Protein AF-A0A620CX81-F1 (afdb_monomer_lite)

Structure (mmCIF, N/CA/C/O backbone):
data_AF-A0A620CX81-F1
#
_entry.id   AF-A0A620CX81-F1
#
loop_
_atom_site.group_PDB
_atom_site.id
_atom_site.type_symbol
_atom_site.label_atom_id
_atom_site.label_alt_id
_atom_site.label_comp_id
_atom_site.label_asym_id
_atom_site.label_entity_id
_atom_site.label_seq_id
_atom_site.pdbx_PDB_ins_code
_atom_site.Cartn_x
_atom_site.Cartn_y
_atom_site.Cartn_z
_atom_site.occupancy
_atom_site.B_iso_or_equiv
_atom_site.auth_seq_id
_atom_site.auth_comp_id
_atom_site.auth_asym_id
_atom_site.auth_atom_id
_atom_site.pdbx_PDB_model_num
ATOM 1 N N . MET A 1 1 ? -5.816 -6.906 -7.529 1.00 55.78 1 MET A N 1
ATOM 2 C CA . MET A 1 1 ? -5.225 -7.383 -6.260 1.00 55.78 1 MET A CA 1
ATOM 3 C C . MET A 1 1 ? -6.328 -7.848 -5.316 1.00 55.78 1 MET A C 1
ATOM 5 O O . MET A 1 1 ? -7.000 -7.014 -4.734 1.00 55.78 1 MET A O 1
ATOM 9 N N . ARG A 1 2 ? -6.554 -9.163 -5.168 1.00 61.62 2 ARG A N 1
ATOM 10 C CA . ARG A 1 2 ? -7.599 -9.690 -4.257 1.00 61.62 2 ARG A CA 1
ATOM 11 C C . ARG A 1 2 ? -7.213 -9.605 -2.773 1.00 61.62 2 ARG A C 1
ATOM 13 O O . ARG A 1 2 ? -8.090 -9.656 -1.925 1.00 61.62 2 ARG A O 1
ATOM 20 N N . LEU A 1 3 ? -5.916 -9.464 -2.476 1.00 68.25 3 LEU A N 1
ATOM 21 C CA . LEU A 1 3 ? -5.397 -9.470 -1.109 1.00 68.25 3 LEU A CA 1
ATOM 22 C C . LEU A 1 3 ? -5.840 -8.229 -0.323 1.00 68.25 3 LEU A C 1
ATOM 24 O O . LEU A 1 3 ? -6.502 -8.386 0.689 1.00 68.25 3 LEU A O 1
ATOM 28 N N . ALA A 1 4 ? -5.556 -7.018 -0.814 1.00 70.56 4 ALA A N 1
ATOM 29 C CA . ALA A 1 4 ? -5.960 -5.772 -0.150 1.00 70.56 4 ALA A CA 1
ATOM 30 C C . ALA A 1 4 ? -7.487 -5.639 -0.004 1.00 70.56 4 ALA A C 1
ATOM 32 O O . ALA A 1 4 ? -7.968 -5.296 1.073 1.00 70.56 4 ALA A O 1
ATOM 33 N N . ALA A 1 5 ? -8.239 -6.040 -1.036 1.00 74.00 5 ALA A N 1
ATOM 34 C CA . ALA A 1 5 ? -9.699 -6.090 -0.988 1.00 74.00 5 ALA A CA 1
ATOM 35 C C . ALA A 1 5 ? -10.222 -7.057 0.094 1.00 74.00 5 ALA A C 1
ATOM 37 O O . ALA A 1 5 ? -11.214 -6.765 0.754 1.00 74.00 5 ALA A O 1
ATOM 38 N N . GLY A 1 6 ? -9.529 -8.178 0.335 1.00 72.00 6 GLY A N 1
ATOM 39 C CA . GLY A 1 6 ? -9.838 -9.105 1.431 1.00 72.00 6 GLY A CA 1
ATOM 40 C C . GLY A 1 6 ? -9.620 -8.522 2.833 1.00 72.00 6 GLY A C 1
ATOM 41 O O . GLY A 1 6 ? -10.177 -9.041 3.795 1.00 72.00 6 GLY A O 1
ATOM 42 N N . PHE A 1 7 ? -8.859 -7.431 2.946 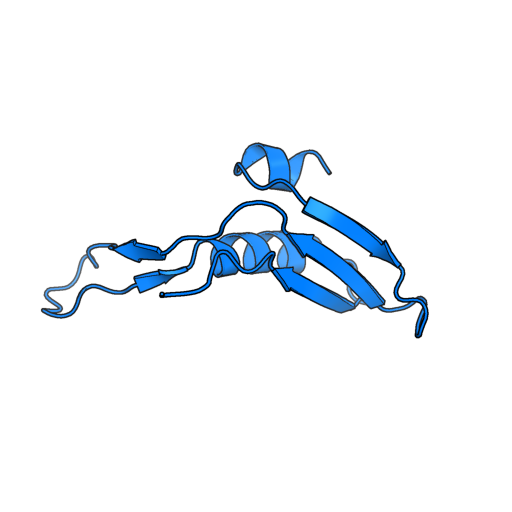1.00 71.44 7 PHE A N 1
ATOM 43 C CA . PHE A 1 7 ? -8.677 -6.659 4.178 1.00 71.44 7 PHE A CA 1
ATOM 44 C C . PHE A 1 7 ? -9.527 -5.376 4.207 1.00 71.44 7 PHE A C 1
ATOM 46 O O . PHE A 1 7 ? -9.361 -4.565 5.111 1.00 71.44 7 PHE A O 1
ATOM 53 N N . GLY A 1 8 ? -10.437 -5.191 3.243 1.00 75.12 8 GLY A N 1
ATOM 5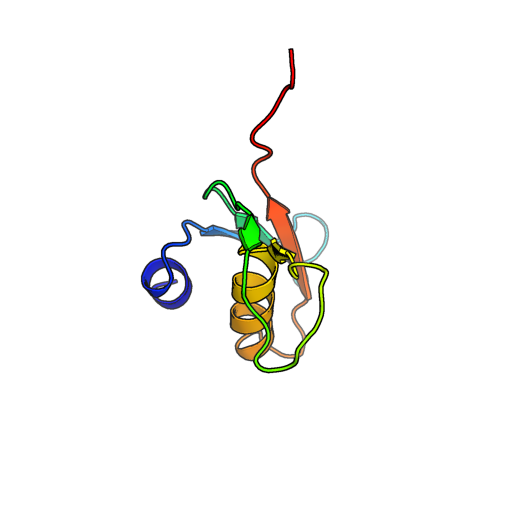4 C CA . GLY A 1 8 ? -11.328 -4.029 3.177 1.00 75.12 8 GLY A CA 1
ATOM 55 C C . GLY A 1 8 ? -10.704 -2.767 2.575 1.00 75.12 8 GLY A C 1
ATOM 56 O O . GLY A 1 8 ? -11.309 -1.704 2.675 1.00 75.12 8 GLY A O 1
ATOM 57 N N . PHE A 1 9 ? -9.529 -2.867 1.945 1.00 79.06 9 PHE A N 1
ATOM 58 C CA . PHE A 1 9 ? -8.886 -1.739 1.269 1.00 79.06 9 PHE A CA 1
ATOM 59 C C . PHE A 1 9 ? -9.169 -1.755 -0.234 1.00 79.06 9 PHE A C 1
ATOM 61 O O . PHE A 1 9 ? -8.905 -2.749 -0.918 1.00 79.06 9 PHE A O 1
ATOM 68 N N . ASP A 1 10 ? -9.637 -0.622 -0.745 1.00 84.44 10 ASP A N 1
ATOM 69 C CA . ASP A 1 10 ? -9.679 -0.305 -2.165 1.00 84.44 10 ASP A CA 1
ATOM 70 C C . ASP A 1 10 ? -8.386 0.416 -2.554 1.00 84.44 10 ASP A C 1
ATOM 72 O O . ASP A 1 10 ? -8.073 1.502 -2.049 1.00 84.44 10 ASP A O 1
ATOM 76 N N . ILE A 1 11 ? -7.606 -0.236 -3.415 1.00 85.38 11 ILE A N 1
ATOM 77 C CA . ILE A 1 11 ? -6.304 0.254 -3.859 1.00 85.38 11 ILE A CA 1
ATOM 78 C C . ILE A 1 11 ? -6.167 0.140 -5.371 1.00 85.38 11 ILE A C 1
ATOM 80 O O . ILE A 1 11 ? -6.559 -0.859 -5.979 1.00 85.38 11 ILE A O 1
ATOM 84 N N . ASP A 1 12 ? -5.517 1.137 -5.955 1.00 88.00 12 ASP A N 1
ATOM 85 C CA . ASP A 1 12 ? -5.127 1.164 -7.358 1.00 88.00 12 ASP A CA 1
ATOM 86 C C . ASP A 1 12 ? -3.601 1.223 -7.473 1.00 88.00 12 ASP A C 1
ATOM 88 O O . ASP A 1 12 ? -2.939 1.988 -6.772 1.00 88.00 12 ASP A O 1
ATOM 92 N N . ILE A 1 13 ? -3.036 0.383 -8.339 1.00 87.75 13 ILE A N 1
ATOM 93 C CA . ILE A 1 13 ? -1.587 0.229 -8.505 1.00 87.75 13 ILE A CA 1
ATOM 94 C C . ILE A 1 13 ? -1.213 0.804 -9.856 1.00 87.75 13 ILE A C 1
ATOM 96 O O . ILE A 1 13 ? -1.617 0.268 -10.887 1.00 87.75 13 ILE A O 1
ATOM 100 N N . GLN A 1 14 ? -0.389 1.840 -9.858 1.00 88.25 14 GLN A N 1
ATOM 101 C CA . GLN A 1 14 ? 0.072 2.476 -11.083 1.00 88.25 14 GLN A CA 1
ATOM 102 C C . GLN A 1 14 ? 1.598 2.433 -11.158 1.00 88.25 14 GLN A C 1
ATOM 104 O O . GLN A 1 14 ? 2.270 2.570 -10.134 1.00 88.25 14 GLN A O 1
ATOM 109 N N . PRO A 1 15 ? 2.196 2.217 -12.338 1.00 87.88 15 PRO A N 1
ATOM 110 C CA . PRO A 1 15 ? 3.630 2.417 -12.496 1.00 87.88 15 PRO A CA 1
ATOM 111 C C . PRO A 1 15 ? 3.966 3.899 -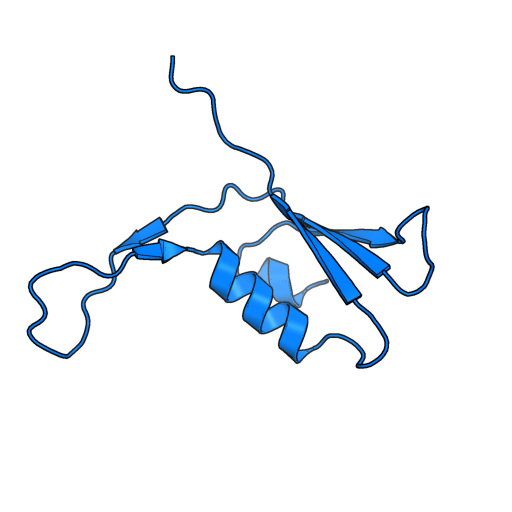12.299 1.00 87.88 15 PRO A C 1
ATOM 113 O O . PRO A 1 15 ? 3.200 4.775 -12.699 1.00 87.88 15 PRO A O 1
ATOM 116 N N . SER A 1 16 ? 5.114 4.190 -11.690 1.00 86.62 16 SER A N 1
ATOM 117 C CA . SER A 1 16 ? 5.591 5.568 -11.621 1.00 86.62 16 SER A CA 1
ATOM 118 C C . SER A 1 16 ? 6.010 6.046 -13.016 1.00 86.62 16 SER A C 1
ATOM 120 O O . SER A 1 16 ? 6.779 5.346 -13.682 1.00 86.62 16 SER A O 1
ATOM 122 N N . PRO A 1 17 ? 5.586 7.248 -13.450 1.00 85.00 17 PRO A N 1
ATOM 123 C CA . PRO A 1 17 ? 6.050 7.829 -14.710 1.00 85.00 17 PRO A CA 1
ATOM 124 C C . PRO A 1 17 ? 7.552 8.156 -14.681 1.00 85.00 17 PRO A C 1
ATOM 126 O O . PRO A 1 17 ? 8.178 8.275 -15.728 1.00 85.00 17 PRO A O 1
ATOM 129 N N . GLU A 1 18 ? 8.137 8.280 -13.487 1.00 85.50 18 GLU A N 1
ATOM 130 C CA . GLU A 1 18 ? 9.548 8.625 -13.283 1.00 85.50 18 GLU A CA 1
ATOM 131 C C . GLU A 1 18 ? 10.470 7.396 -13.304 1.00 85.50 18 GLU A C 1
ATOM 133 O O . GLU A 1 18 ? 11.673 7.528 -13.523 1.00 85.50 18 GLU A O 1
ATOM 138 N N . SER A 1 19 ? 9.946 6.197 -13.018 1.00 85.94 19 SER A N 1
ATOM 139 C CA . SER A 1 19 ? 10.769 4.994 -12.869 1.00 85.94 19 SER A CA 1
ATOM 140 C C . SER A 1 19 ? 9.949 3.709 -12.916 1.00 85.94 19 SER A C 1
ATOM 142 O O . SER A 1 19 ? 9.040 3.505 -12.113 1.00 85.94 19 SER A O 1
ATOM 144 N N . GLN A 1 20 ? 10.366 2.769 -13.767 1.00 85.44 20 GLN A N 1
ATOM 145 C CA . GLN A 1 20 ? 9.783 1.422 -13.839 1.00 85.44 20 GLN A CA 1
ATOM 146 C C . GLN A 1 20 ? 9.985 0.588 -12.560 1.0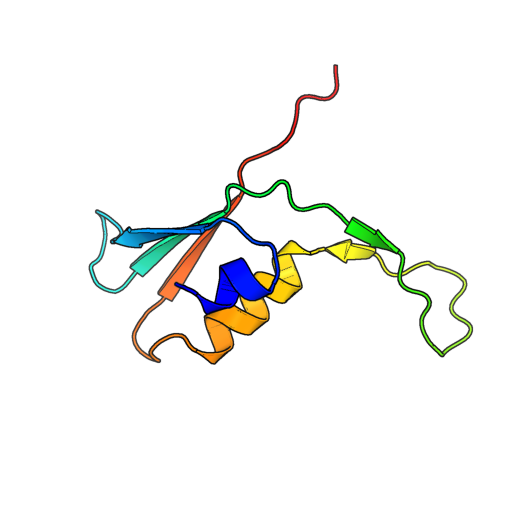0 85.44 20 GLN A C 1
ATOM 148 O O . GLN A 1 20 ? 9.299 -0.410 -12.350 1.00 85.44 20 GLN A O 1
ATOM 153 N N . TRP A 1 21 ? 10.917 0.993 -11.692 1.00 87.69 21 TRP A N 1
ATOM 154 C CA . TRP A 1 21 ? 11.210 0.318 -10.423 1.00 87.69 21 TRP A CA 1
ATOM 155 C C . TRP A 1 21 ? 10.284 0.754 -9.285 1.00 87.69 21 TRP A C 1
ATOM 157 O O . TRP A 1 21 ? 10.360 0.211 -8.181 1.00 87.69 21 TRP A O 1
ATOM 167 N N . VAL A 1 22 ? 9.423 1.744 -9.532 1.00 88.75 22 VAL A N 1
ATOM 168 C CA . VAL A 1 22 ? 8.526 2.314 -8.530 1.00 88.75 22 VAL A CA 1
ATOM 169 C C . VAL A 1 22 ? 7.078 2.083 -8.944 1.00 88.75 22 VAL A C 1
ATOM 171 O O . VAL A 1 22 ? 6.673 2.413 -10.056 1.00 88.75 22 VAL A O 1
ATOM 174 N N . SER A 1 23 ? 6.282 1.552 -8.021 1.00 89.81 23 SER A N 1
ATOM 175 C CA . SER A 1 23 ? 4.826 1.486 -8.144 1.00 89.81 23 SER A CA 1
ATOM 176 C C . SER A 1 23 ? 4.182 2.452 -7.163 1.00 89.81 23 SER A C 1
ATOM 178 O O . SER A 1 23 ? 4.529 2.485 -5.983 1.00 89.81 23 SER A O 1
ATOM 180 N N . ILE A 1 24 ? 3.235 3.233 -7.658 1.00 90.19 24 ILE A N 1
ATOM 181 C CA . ILE A 1 24 ? 2.388 4.125 -6.882 1.00 90.19 24 ILE A CA 1
ATOM 182 C C . ILE A 1 24 ? 1.163 3.322 -6.441 1.00 90.19 24 ILE A C 1
ATOM 184 O O . ILE A 1 24 ? 0.461 2.740 -7.268 1.00 90.19 24 ILE A O 1
ATOM 188 N N . ILE A 1 25 ? 0.940 3.263 -5.133 1.00 89.12 25 ILE A N 1
ATOM 189 C CA . ILE A 1 25 ? -0.191 2.594 -4.497 1.00 89.12 25 ILE A CA 1
ATOM 190 C C . ILE A 1 25 ? -1.164 3.684 -4.058 1.00 89.12 25 ILE A C 1
ATOM 192 O O . ILE A 1 25 ? -0.956 4.325 -3.028 1.00 89.12 25 ILE A O 1
ATOM 196 N N . ASN A 1 26 ? -2.205 3.912 -4.849 1.00 87.62 26 ASN A N 1
ATOM 197 C CA . ASN A 1 26 ? -3.265 4.855 -4.519 1.00 87.62 26 ASN A CA 1
ATOM 198 C C . ASN A 1 26 ? -4.281 4.153 -3.616 1.00 87.62 26 ASN A C 1
ATOM 200 O O . ASN A 1 26 ? -4.958 3.223 -4.053 1.00 87.62 26 ASN A O 1
ATOM 204 N N . VAL A 1 27 ? -4.378 4.578 -2.361 1.00 85.56 27 VAL A N 1
ATOM 205 C CA . VAL A 1 27 ? -5.303 4.034 -1.365 1.00 85.56 27 VAL A CA 1
ATOM 206 C C . VAL A 1 27 ? -6.534 4.932 -1.321 1.00 85.56 27 VAL A C 1
ATOM 208 O O . VAL A 1 27 ? -6.459 6.057 -0.829 1.00 85.56 27 VAL A O 1
ATOM 211 N N . ARG A 1 28 ? -7.649 4.433 -1.863 1.00 81.88 28 ARG A N 1
ATOM 212 C CA . ARG A 1 28 ? -8.924 5.168 -1.987 1.00 81.88 28 ARG A CA 1
ATOM 213 C C . ARG A 1 28 ? -9.829 4.997 -0.773 1.00 81.88 28 ARG A C 1
ATOM 215 O O . ARG A 1 28 ? -10.780 5.739 -0.555 1.00 81.88 28 ARG A O 1
ATOM 222 N N . THR A 1 29 ? -9.550 3.992 0.049 1.00 74.62 29 THR A N 1
ATOM 223 C CA . THR A 1 29 ? -10.243 3.833 1.324 1.00 74.62 29 THR A CA 1
ATOM 224 C C . THR A 1 29 ? -9.775 4.898 2.300 1.00 74.62 29 THR A C 1
ATOM 226 O O . THR A 1 29 ? -8.579 5.039 2.546 1.00 74.62 29 THR A O 1
ATOM 229 N N . THR A 1 30 ? -10.728 5.596 2.915 1.00 68.44 30 THR A N 1
ATOM 230 C CA . THR A 1 30 ? -10.452 6.474 4.048 1.00 68.44 30 THR A CA 1
ATOM 231 C C . THR A 1 30 ? -9.832 5.663 5.183 1.00 68.44 30 THR A C 1
ATOM 233 O O . THR A 1 30 ? -10.503 4.861 5.831 1.00 68.44 30 THR A O 1
ATOM 236 N N . THR A 1 31 ? -8.535 5.847 5.416 1.00 67.56 31 THR A N 1
ATOM 237 C CA . THR A 1 31 ? -7.822 5.161 6.493 1.00 67.56 31 THR A CA 1
ATOM 238 C C . THR A 1 31 ? -8.041 5.907 7.801 1.00 67.56 31 THR A C 1
ATOM 240 O O . THR A 1 31 ? -7.572 7.034 7.965 1.00 67.56 31 THR A O 1
ATOM 243 N N . GLY A 1 32 ? -8.758 5.281 8.730 1.00 66.69 32 GLY A N 1
ATOM 244 C CA . GLY A 1 32 ? -8.934 5.792 10.082 1.00 66.69 32 GLY A CA 1
ATOM 245 C C . GLY A 1 32 ? -7.784 5.403 11.012 1.00 66.69 32 GLY A C 1
ATOM 246 O O . GLY A 1 32 ? -6.782 4.794 10.623 1.00 66.69 32 GLY A O 1
ATOM 247 N N . TYR A 1 33 ? -7.961 5.747 12.282 1.00 64.38 33 TYR A N 1
ATOM 248 C CA . TYR A 1 33 ? -7.218 5.141 13.375 1.00 64.38 33 TYR A CA 1
ATOM 249 C C . TYR A 1 33 ? -8.200 4.391 14.267 1.00 64.38 33 TYR A C 1
ATOM 251 O O . TYR A 1 33 ? -9.314 4.857 14.512 1.00 64.38 33 TYR A O 1
ATOM 259 N N . ARG A 1 34 ? -7.772 3.248 14.797 1.00 61.69 34 ARG A N 1
ATOM 260 C CA . ARG A 1 34 ? -8.499 2.549 15.857 1.00 61.69 34 ARG A CA 1
ATOM 261 C C . ARG A 1 34 ? -7.689 2.560 17.140 1.00 61.69 34 ARG A C 1
ATOM 263 O O . ARG A 1 34 ? -6.460 2.440 17.124 1.00 61.69 34 ARG A O 1
ATOM 270 N N . HIS A 1 35 ? -8.389 2.700 18.257 1.00 57.44 35 HIS A N 1
ATOM 271 C CA . HIS A 1 35 ? -7.799 2.502 19.571 1.00 57.44 35 HIS A CA 1
ATOM 272 C C . HIS A 1 35 ? -7.667 1.004 19.823 1.00 57.44 35 HIS A C 1
ATOM 274 O O . HIS A 1 35 ? -8.645 0.266 19.705 1.00 57.44 35 HIS A O 1
ATOM 280 N N . MET A 1 36 ? -6.460 0.552 20.153 1.00 57.31 36 MET A N 1
ATOM 281 C CA . MET A 1 36 ? -6.233 -0.816 20.603 1.00 57.31 36 MET A CA 1
ATOM 282 C C . MET A 1 36 ? -5.761 -0.796 22.052 1.00 57.31 36 MET A C 1
ATOM 284 O O . MET A 1 36 ? -4.838 -0.059 22.402 1.00 57.31 36 MET A O 1
ATOM 288 N N . ASN A 1 37 ? -6.396 -1.620 22.882 1.00 53.97 37 ASN A N 1
ATOM 289 C CA . ASN A 1 37 ? -5.930 -1.860 24.239 1.00 53.97 37 ASN A CA 1
ATOM 290 C C . ASN A 1 37 ? -4.729 -2.803 24.158 1.00 53.97 37 ASN A C 1
ATOM 292 O O . ASN A 1 37 ? -4.817 -3.886 23.576 1.00 53.97 37 ASN A O 1
ATOM 296 N N . VAL A 1 38 ? -3.595 -2.367 24.697 1.00 55.66 38 VAL A N 1
ATOM 297 C CA . VAL A 1 38 ? -2.421 -3.227 24.865 1.00 55.66 38 VAL A CA 1
ATOM 298 C C . VAL A 1 38 ? -2.707 -4.176 26.030 1.00 55.66 38 VAL A C 1
ATOM 300 O O . VAL A 1 38 ? -3.411 -3.809 26.965 1.00 55.66 38 VAL A O 1
ATOM 303 N N . LEU A 1 39 ? -2.181 -5.402 25.969 1.00 58.69 39 LEU A N 1
ATOM 304 C CA . LEU A 1 39 ? -2.300 -6.385 27.057 1.00 58.69 39 LEU A CA 1
ATOM 305 C C . LEU A 1 39 ? -1.544 -5.969 28.335 1.00 58.69 39 LEU A C 1
ATOM 307 O O . LEU A 1 39 ? -1.750 -6.581 29.378 1.00 58.69 39 LEU A O 1
ATOM 311 N N . ASP A 1 40 ? -0.708 -4.930 28.259 1.00 54.94 40 ASP A N 1
ATOM 312 C CA . ASP A 1 40 ? -0.031 -4.319 29.399 1.00 54.94 40 ASP A CA 1
ATOM 313 C C . ASP A 1 40 ? -0.748 -3.051 29.858 1.00 54.94 40 ASP A C 1
ATOM 315 O O . ASP A 1 40 ? -1.348 -2.331 29.058 1.00 54.94 40 ASP A O 1
ATOM 319 N N . ASN A 1 41 ? -0.646 -2.773 31.159 1.00 58.34 41 ASN A N 1
ATOM 320 C CA . ASN A 1 41 ? -1.331 -1.700 31.883 1.00 58.34 41 ASN A CA 1
ATOM 321 C C . ASN A 1 41 ? -0.779 -0.299 31.522 1.00 58.34 41 ASN A C 1
ATOM 323 O O . ASN A 1 41 ? -0.279 0.440 32.370 1.00 58.34 41 ASN A O 1
ATOM 327 N N . ILE A 1 42 ? -0.810 0.052 30.237 1.00 56.19 42 ILE A N 1
ATOM 328 C CA . ILE A 1 42 ? -0.420 1.353 29.702 1.00 56.19 42 ILE A CA 1
ATOM 329 C C . ILE A 1 42 ? -1.666 2.244 29.667 1.00 56.19 42 ILE A C 1
ATOM 331 O O . ILE A 1 42 ? -2.644 1.953 28.985 1.00 56.19 42 ILE A O 1
ATOM 335 N N . LEU A 1 43 ? -1.605 3.368 30.385 1.00 59.84 43 LEU A N 1
ATOM 336 C CA . LEU A 1 43 ? -2.679 4.368 30.502 1.00 59.84 43 LEU A CA 1
ATOM 337 C C . LEU A 1 43 ? -2.942 5.162 29.207 1.00 59.84 43 LEU A C 1
ATOM 339 O O . LEU A 1 43 ? -3.895 5.938 29.143 1.00 59.84 43 LEU A O 1
ATOM 343 N N . THR A 1 44 ? -2.108 4.988 28.180 1.00 57.34 44 THR A N 1
ATOM 344 C CA . THR A 1 44 ? -2.199 5.716 26.909 1.00 57.34 44 THR A CA 1
ATOM 345 C C . THR A 1 44 ? -2.653 4.775 25.790 1.00 57.34 44 THR A C 1
ATOM 347 O O . THR A 1 44 ? -1.892 3.885 25.407 1.00 57.34 44 THR A O 1
ATOM 350 N N . PRO A 1 45 ? -3.853 4.965 25.212 1.00 57.91 45 PRO A N 1
ATOM 351 C CA . PRO A 1 45 ? -4.323 4.148 24.099 1.00 57.91 45 PRO A CA 1
ATOM 352 C C . PRO A 1 45 ? -3.377 4.279 22.902 1.00 57.91 45 PRO A C 1
ATOM 354 O O . PRO A 1 45 ? -3.189 5.381 22.376 1.00 57.91 45 PRO A O 1
ATOM 357 N N . LEU A 1 46 ? -2.807 3.165 22.435 1.00 60.28 46 LEU A N 1
ATOM 358 C CA . LEU A 1 46 ? -2.050 3.168 21.187 1.00 60.28 46 LEU A CA 1
ATOM 359 C C . LEU A 1 46 ? -3.022 3.379 20.024 1.00 60.28 46 LEU A C 1
ATOM 361 O O . LEU A 1 46 ? -4.028 2.676 19.883 1.00 60.28 46 LEU A O 1
ATOM 365 N N . ARG A 1 47 ? -2.716 4.376 19.192 1.00 59.91 47 ARG A N 1
ATOM 366 C CA . ARG A 1 47 ? -3.414 4.607 17.927 1.00 59.91 47 ARG A CA 1
ATOM 367 C C . ARG A 1 47 ? -2.759 3.730 16.876 1.00 59.91 47 ARG A C 1
ATOM 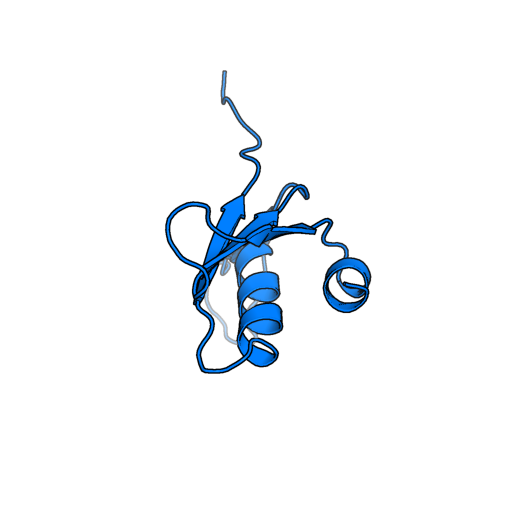369 O O . ARG A 1 47 ? -1.584 3.918 16.569 1.00 59.91 47 ARG A O 1
ATOM 376 N N . ILE A 1 48 ? -3.512 2.780 16.337 1.00 63.88 48 ILE A N 1
ATOM 377 C CA . ILE A 1 48 ? -3.080 2.016 15.170 1.00 63.88 48 ILE A CA 1
ATOM 378 C C . ILE A 1 48 ? -3.748 2.643 13.958 1.00 63.88 48 ILE A C 1
ATOM 380 O O . ILE A 1 48 ? -4.975 2.726 13.903 1.00 63.88 48 ILE A O 1
ATOM 384 N N . TYR A 1 49 ? -2.932 3.095 13.012 1.00 69.12 49 TYR A N 1
ATOM 385 C CA . TYR A 1 49 ? -3.405 3.563 11.719 1.00 69.12 49 TYR A CA 1
ATOM 386 C C . TYR A 1 49 ? -3.653 2.348 10.829 1.00 69.12 49 TYR A C 1
ATOM 388 O O . TYR A 1 49 ? -2.747 1.535 10.629 1.00 69.12 49 TYR A O 1
ATOM 396 N N . ASP A 1 50 ? -4.860 2.224 10.276 1.00 68.31 50 ASP A N 1
ATOM 397 C CA . ASP A 1 50 ? -5.204 1.105 9.386 1.00 68.31 50 ASP A CA 1
ATOM 398 C C . ASP A 1 50 ? -4.297 1.080 8.140 1.00 68.31 50 ASP A C 1
ATOM 400 O O . ASP A 1 50 ? -3.952 0.014 7.625 1.00 68.31 50 ASP A O 1
ATOM 404 N N . ALA A 1 51 ? -3.800 2.255 7.740 1.00 70.31 51 ALA A N 1
ATOM 405 C CA . ALA A 1 51 ? -2.762 2.441 6.730 1.00 70.31 51 ALA A CA 1
ATOM 406 C C . ALA A 1 51 ? -1.510 1.572 6.975 1.00 70.31 51 ALA A C 1
ATOM 408 O O . ALA A 1 51 ? -1.010 0.921 6.060 1.00 70.31 51 ALA A O 1
ATOM 409 N N . SER A 1 52 ? -1.033 1.475 8.220 1.00 72.38 52 SER A N 1
ATOM 410 C CA . SER A 1 52 ? 0.190 0.729 8.546 1.00 72.38 52 SER A CA 1
ATOM 411 C C . SER A 1 52 ? 0.029 -0.785 8.369 1.00 72.38 52 SER A C 1
ATOM 413 O O . SER A 1 52 ? 0.990 -1.479 8.031 1.00 72.38 52 SER A O 1
ATOM 415 N N . ALA A 1 53 ? -1.182 -1.316 8.565 1.00 77.56 53 ALA A N 1
ATOM 416 C CA . ALA A 1 53 ? -1.464 -2.729 8.322 1.00 77.56 53 ALA A CA 1
ATOM 417 C C . ALA A 1 53 ? -1.409 -3.053 6.821 1.00 77.56 53 ALA A C 1
ATOM 419 O O . ALA A 1 53 ? -0.784 -4.040 6.424 1.00 77.56 53 ALA A O 1
ATOM 420 N N . LEU A 1 54 ? -2.002 -2.192 5.988 1.00 81.31 54 LEU A N 1
ATOM 421 C CA . LEU A 1 54 ? -1.954 -2.310 4.532 1.00 81.31 54 LEU A CA 1
ATOM 422 C C .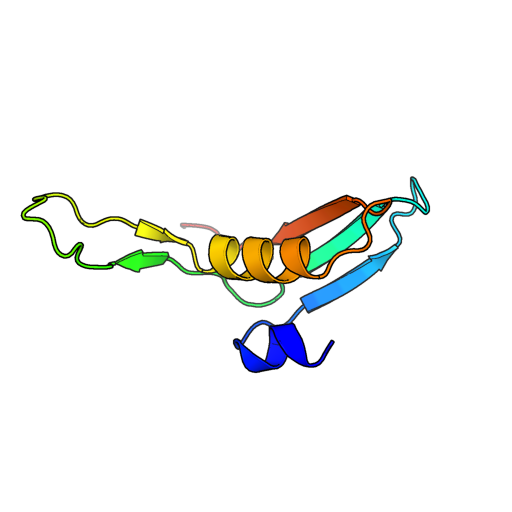 LEU A 1 54 ? -0.510 -2.260 4.012 1.00 81.31 54 LEU A C 1
ATOM 424 O O . LEU A 1 54 ? -0.107 -3.137 3.245 1.00 81.31 54 LEU A O 1
ATOM 428 N N . GLU A 1 55 ? 0.283 -1.285 4.464 1.00 84.62 55 GLU A N 1
ATOM 429 C CA . GLU A 1 55 ? 1.695 -1.165 4.088 1.00 84.62 55 GLU A CA 1
ATOM 430 C C . GLU A 1 55 ? 2.494 -2.410 4.466 1.00 84.62 55 GLU A C 1
ATOM 432 O O . GLU A 1 55 ? 3.302 -2.889 3.670 1.00 84.62 55 GLU A O 1
ATOM 437 N N . CYS A 1 56 ? 2.270 -2.964 5.660 1.00 84.25 56 CYS A N 1
ATOM 438 C CA . CYS A 1 56 ? 2.954 -4.173 6.108 1.00 84.25 56 CYS A CA 1
ATOM 439 C C . CYS A 1 56 ? 2.637 -5.367 5.196 1.00 84.25 56 CYS A C 1
ATOM 441 O O . CYS A 1 56 ? 3.544 -6.073 4.748 1.00 84.25 56 CYS A O 1
ATOM 443 N N . ILE A 1 57 ? 1.356 -5.565 4.871 1.00 83.81 57 ILE A N 1
ATOM 444 C CA . ILE A 1 57 ? 0.903 -6.653 4.000 1.00 83.81 57 ILE A CA 1
ATOM 445 C C . ILE A 1 57 ? 1.493 -6.488 2.598 1.00 83.81 57 ILE A C 1
ATOM 447 O O . ILE A 1 57 ? 2.072 -7.431 2.062 1.00 83.81 57 ILE A O 1
ATOM 451 N N . LEU A 1 58 ? 1.390 -5.300 2.005 1.00 85.81 58 LEU A N 1
ATOM 452 C CA . LEU A 1 58 ? 1.869 -5.065 0.645 1.00 85.81 58 LEU A CA 1
ATOM 453 C C . LEU A 1 58 ? 3.393 -5.157 0.550 1.00 85.81 58 LEU A C 1
ATOM 455 O O . LEU A 1 58 ? 3.897 -5.788 -0.377 1.00 85.81 58 LEU A O 1
ATOM 459 N N . ASN A 1 59 ? 4.131 -4.635 1.531 1.00 85.19 59 ASN A N 1
ATOM 460 C CA . ASN A 1 59 ? 5.586 -4.780 1.571 1.00 85.19 59 ASN A CA 1
ATOM 461 C C . ASN A 1 59 ? 6.035 -6.232 1.769 1.00 85.19 59 ASN A C 1
ATOM 463 O O . ASN A 1 59 ? 7.072 -6.615 1.234 1.00 85.19 59 ASN A O 1
ATOM 467 N N . ARG A 1 60 ? 5.264 -7.062 2.482 1.00 85.81 60 ARG A N 1
ATOM 468 C CA . ARG A 1 60 ? 5.578 -8.490 2.648 1.00 85.81 60 ARG A CA 1
ATOM 469 C C . ARG A 1 60 ? 5.537 -9.263 1.330 1.00 85.81 60 ARG A C 1
ATOM 471 O O . ARG A 1 60 ? 6.303 -10.208 1.166 1.00 85.81 60 ARG A O 1
ATOM 478 N N . TYR A 1 61 ? 4.646 -8.883 0.416 1.00 84.94 61 TYR A N 1
ATOM 479 C CA . TYR A 1 61 ? 4.462 -9.568 -0.868 1.00 84.94 61 TYR A CA 1
ATOM 480 C C . TYR A 1 61 ? 5.041 -8.801 -2.062 1.00 84.94 61 TYR A C 1
ATOM 482 O O . TYR A 1 61 ? 4.899 -9.255 -3.199 1.00 84.94 61 TYR A O 1
ATOM 490 N N . LYS A 1 62 ? 5.693 -7.652 -1.839 1.00 86.75 62 LYS A N 1
ATOM 491 C CA . LYS A 1 62 ? 6.301 -6.893 -2.931 1.00 86.75 62 LYS A CA 1
ATOM 492 C C . LYS A 1 62 ? 7.538 -7.619 -3.473 1.00 86.75 62 LYS A C 1
ATOM 494 O O . LYS A 1 62 ? 8.325 -8.163 -2.694 1.00 86.75 62 LYS A O 1
ATOM 499 N N . PRO A 1 63 ? 7.784 -7.571 -4.789 1.00 86.56 63 PRO A N 1
ATOM 500 C CA . PRO A 1 63 ? 9.058 -8.000 -5.347 1.00 86.56 63 PRO A CA 1
ATOM 501 C C . PRO A 1 63 ? 10.237 -7.204 -4.752 1.00 86.56 63 PRO A C 1
ATOM 503 O O . PRO A 1 63 ? 10.144 -5.991 -4.571 1.00 86.56 63 PRO A O 1
ATOM 506 N N . ALA A 1 64 ? 11.371 -7.860 -4.482 1.00 86.81 64 ALA A N 1
ATOM 507 C CA . ALA A 1 64 ? 12.505 -7.249 -3.766 1.00 86.81 64 ALA A CA 1
ATOM 508 C C . ALA A 1 64 ? 13.049 -5.969 -4.435 1.00 86.81 64 ALA A C 1
ATOM 510 O O . ALA A 1 64 ? 13.271 -4.963 -3.768 1.00 86.81 64 ALA A O 1
ATOM 511 N N . TRP A 1 65 ? 13.187 -6.008 -5.760 1.00 86.44 65 TRP A N 1
ATOM 512 C CA . TRP A 1 65 ? 13.602 -4.914 -6.645 1.00 86.44 65 TRP A CA 1
ATOM 513 C C . TRP A 1 65 ? 12.596 -3.764 -6.813 1.00 86.44 65 TRP A C 1
ATOM 515 O O . TRP A 1 65 ? 12.941 -2.750 -7.413 1.00 86.44 65 TRP A O 1
ATOM 525 N N . GLN A 1 66 ? 11.364 -3.903 -6.316 1.00 88.06 66 GLN A N 1
ATOM 526 C CA . GLN A 1 66 ? 10.307 -2.924 -6.546 1.00 88.06 66 GLN A CA 1
ATOM 527 C C . GLN A 1 66 ? 10.042 -2.086 -5.298 1.00 88.06 66 GLN A C 1
ATOM 529 O O . GLN A 1 66 ? 9.935 -2.607 -4.183 1.00 88.06 66 GLN A O 1
ATOM 534 N N . THR A 1 67 ? 9.916 -0.778 -5.485 1.00 89.62 67 THR A N 1
ATOM 535 C CA . THR A 1 67 ? 9.614 0.179 -4.418 1.00 89.62 67 THR A CA 1
ATOM 536 C C . THR A 1 67 ? 8.162 0.618 -4.519 1.00 89.62 67 THR A C 1
ATOM 538 O O . THR A 1 67 ? 7.696 0.976 -5.598 1.00 89.62 67 THR A O 1
ATOM 541 N N . PHE A 1 68 ? 7.437 0.600 -3.401 1.00 90.06 68 PHE A N 1
ATOM 542 C CA . PHE A 1 68 ? 6.052 1.063 -3.338 1.00 90.06 68 PHE A CA 1
ATOM 543 C C . PHE A 1 68 ? 5.996 2.461 -2.719 1.00 90.06 68 PHE A C 1
ATOM 545 O O . PHE A 1 68 ? 6.539 2.684 -1.638 1.00 90.06 68 PHE A O 1
ATOM 552 N N . ARG A 1 69 ? 5.350 3.401 -3.413 1.00 87.88 69 ARG A N 1
ATOM 553 C CA . ARG A 1 69 ? 5.047 4.752 -2.926 1.00 87.88 69 ARG A CA 1
ATOM 554 C C . ARG A 1 69 ? 3.550 4.827 -2.646 1.00 87.88 69 ARG A C 1
ATOM 556 O O . ARG A 1 69 ? 2.758 4.703 -3.573 1.00 87.88 69 ARG A O 1
ATOM 563 N N . TYR A 1 70 ? 3.174 5.019 -1.389 1.00 86.69 70 TYR A N 1
ATOM 564 C CA . TYR A 1 70 ? 1.773 5.068 -0.974 1.00 86.69 70 TYR A CA 1
ATOM 565 C C . TYR A 1 70 ? 1.231 6.494 -1.079 1.00 86.69 70 TYR A C 1
ATOM 567 O O . TYR A 1 70 ? 1.871 7.440 -0.620 1.00 86.69 70 TYR A O 1
ATOM 575 N N . VAL A 1 71 ? 0.060 6.638 -1.692 1.00 85.38 71 VAL A N 1
ATOM 576 C CA . VAL A 1 71 ? -0.693 7.890 -1.789 1.00 85.38 71 VAL A CA 1
ATOM 577 C C . VAL A 1 71 ? -2.058 7.628 -1.176 1.00 85.38 71 VAL A C 1
ATOM 579 O O . VAL A 1 71 ? -2.834 6.833 -1.701 1.00 85.38 71 VAL A O 1
ATOM 582 N N . TYR A 1 72 ? -2.326 8.263 -0.042 1.00 82.00 72 TYR A N 1
ATOM 583 C CA . TYR A 1 72 ? -3.591 8.128 0.669 1.00 82.00 72 TYR A CA 1
ATOM 584 C C . TYR A 1 72 ? -4.544 9.226 0.224 1.00 82.00 72 TYR A C 1
ATOM 586 O O . TYR A 1 72 ? -4.167 10.400 0.208 1.00 82.00 72 TYR A O 1
ATOM 594 N N . GLU A 1 73 ? -5.774 8.855 -0.119 1.00 75.62 73 GLU A N 1
ATOM 595 C CA . GLU A 1 73 ? -6.827 9.831 -0.355 1.00 75.62 73 GLU A CA 1
ATOM 596 C C . GLU A 1 73 ? -7.118 10.553 0.967 1.00 75.62 73 GLU A C 1
ATOM 598 O O . GLU A 1 73 ? -7.588 9.967 1.945 1.00 75.62 73 GLU A O 1
ATOM 603 N N . SER A 1 74 ? -6.736 11.829 1.036 1.00 63.19 74 SER A N 1
ATOM 604 C CA . SER A 1 74 ? -6.924 12.643 2.229 1.00 63.19 74 SER A CA 1
ATOM 605 C C . SER A 1 74 ? -8.412 12.885 2.440 1.00 63.19 74 SER A C 1
ATOM 607 O O . SER A 1 74 ? -9.031 13.676 1.729 1.00 63.19 74 SER A O 1
ATOM 609 N N . SER A 1 75 ? -8.997 12.271 3.457 1.00 55.66 75 SER A N 1
ATOM 610 C CA . SER A 1 75 ? -10.262 12.747 3.995 1.00 55.66 75 SER A CA 1
ATOM 611 C C . SER A 1 75 ? -9.984 13.984 4.849 1.00 55.66 75 SER A C 1
ATOM 613 O O . SER A 1 75 ? -9.738 13.806 6.038 1.00 55.66 75 SER A O 1
ATOM 615 N N . GLN A 1 76 ? -9.968 15.201 4.282 1.00 50.09 76 GLN A N 1
ATOM 616 C CA . GLN A 1 76 ? -10.291 16.438 5.026 1.00 50.09 76 GLN A CA 1
ATOM 617 C C . GLN A 1 76 ? -10.307 17.712 4.162 1.00 50.09 76 GLN A C 1
ATOM 619 O O . GLN A 1 76 ? -9.563 17.821 3.192 1.00 50.09 76 GLN A O 1
ATOM 624 N N . PRO A 1 77 ? -11.147 18.693 4.543 1.00 38.38 77 PRO A N 1
ATOM 625 C CA . PRO A 1 77 ? -10.679 19.686 5.510 1.00 38.38 77 PRO A CA 1
ATOM 626 C C . PRO A 1 77 ? -11.513 19.696 6.793 1.00 38.38 77 PRO A C 1
ATOM 628 O O . PRO A 1 77 ? -12.741 19.645 6.762 1.00 38.38 77 PRO A O 1
ATOM 631 N N . HIS A 1 78 ? -10.826 19.817 7.928 1.00 41.19 78 HIS A N 1
ATOM 632 C CA . HIS A 1 78 ? -11.384 20.513 9.079 1.00 41.19 78 HIS A CA 1
ATOM 633 C C . HIS A 1 78 ? -11.823 21.905 8.598 1.00 41.19 78 HIS A C 1
ATOM 635 O O . HIS A 1 78 ? -10.995 22.645 8.062 1.00 41.19 78 HIS A O 1
ATOM 641 N N . GLY A 1 79 ? -13.122 22.193 8.704 1.00 34.41 79 GLY A N 1
ATOM 642 C CA . GLY A 1 79 ? -13.642 23.558 8.612 1.00 34.41 79 GLY A CA 1
ATOM 643 C C . GLY A 1 79 ? -13.239 24.398 9.815 1.00 34.41 79 GLY A C 1
ATOM 644 O O . GLY A 1 79 ? -12.811 23.805 10.834 1.00 34.41 79 GLY A O 1
#

pLDDT: mean 73.95, std 14.07, range [34.41, 90.19]

Sequence (79 aa):
MRLAAGFGFDIDIQPSPESQWVSIINVRTTTGYRHMNVLDNILTPLRIYDASALECILNRYKPAWQTFRYVYESSQPHG

Secondary structure (DSSP, 8-state):
-HHHHHTT--EEEEEETTEEEEEEEEE-S---EEEE--SS--SS-EEEEHHHHHHHHHHHHS-TT-EEEEEE-------

Organism: Salmonella enterica (NCBI:txid28901)

Foldseek 3Di:
DVVCVVVVWDWDWAQDPVDNQEIEIETADDWDWDFDDDPDPDPDTDTDTPVVVSVVVCVVPDDPSHHYHYDYDDPDDDD

Radius of gyration: 15.17 Å; chains: 1; bounding box: 27×33×47 Å